Protein AF-A0A7V8CZA6-F1 (afdb_monomer)

Structure (mmCIF, N/CA/C/O backbone):
data_AF-A0A7V8CZA6-F1
#
_entry.id   AF-A0A7V8CZA6-F1
#
loop_
_atom_site.group_PDB
_atom_site.id
_atom_site.type_symbol
_atom_site.label_atom_id
_atom_site.label_alt_id
_atom_site.label_comp_id
_atom_site.label_asym_id
_atom_site.label_entity_id
_atom_site.label_seq_id
_atom_site.pdbx_PDB_ins_code
_atom_site.Cartn_x
_atom_site.Cartn_y
_atom_site.Cartn_z
_atom_site.occupancy
_atom_site.B_iso_or_equiv
_atom_site.auth_seq_id
_atom_site.auth_comp_id
_atom_site.auth_asym_id
_atom_site.auth_atom_id
_atom_site.pdbx_PDB_model_num
ATOM 1 N N . MET A 1 1 ? 28.000 14.988 -15.046 1.00 44.78 1 MET A N 1
ATOM 2 C CA . MET A 1 1 ? 27.519 13.789 -14.333 1.00 44.78 1 MET A CA 1
ATOM 3 C C . MET A 1 1 ? 26.247 13.359 -15.033 1.00 44.78 1 MET A C 1
ATOM 5 O O . MET A 1 1 ? 25.295 14.125 -15.026 1.00 44.78 1 MET A O 1
ATOM 9 N N . THR A 1 2 ? 26.276 12.245 -15.754 1.00 56.41 2 THR A N 1
ATOM 10 C CA . THR A 1 2 ? 25.091 11.660 -16.388 1.00 56.41 2 THR A CA 1
ATOM 11 C C . THR A 1 2 ? 24.245 11.008 -15.302 1.00 56.41 2 THR A C 1
ATOM 13 O O . THR A 1 2 ? 24.755 10.204 -14.525 1.00 56.41 2 THR A O 1
ATOM 16 N N . THR A 1 3 ? 22.977 11.395 -15.201 1.00 65.56 3 THR A N 1
ATOM 17 C CA . THR A 1 3 ? 22.015 10.687 -14.355 1.00 65.56 3 THR A CA 1
ATOM 18 C C . THR A 1 3 ? 21.882 9.259 -14.893 1.00 65.56 3 THR A C 1
ATOM 20 O O . THR A 1 3 ? 21.775 9.112 -16.114 1.00 65.56 3 THR A O 1
ATOM 23 N N . PRO A 1 4 ? 21.938 8.218 -14.044 1.00 77.19 4 PRO A N 1
ATOM 24 C CA . PRO A 1 4 ? 21.697 6.853 -14.495 1.00 77.19 4 PRO A CA 1
ATOM 25 C C . PRO A 1 4 ? 20.309 6.747 -15.136 1.00 77.19 4 PRO A C 1
ATOM 27 O O . PRO A 1 4 ? 19.374 7.440 -14.723 1.00 77.19 4 PRO A O 1
ATOM 30 N N . GLU A 1 5 ? 20.195 5.911 -16.168 1.00 86.69 5 GLU A N 1
ATOM 31 C CA . GLU A 1 5 ? 18.915 5.653 -16.827 1.00 86.69 5 GLU A CA 1
ATOM 32 C C . GLU A 1 5 ? 17.897 5.087 -15.822 1.00 86.69 5 GLU A C 1
ATOM 34 O O . GLU A 1 5 ? 18.272 4.327 -14.922 1.00 86.69 5 GLU A O 1
ATOM 39 N N . PRO A 1 6 ? 16.614 5.476 -15.928 1.00 92.38 6 PRO A N 1
ATOM 40 C CA . PRO A 1 6 ? 15.592 5.009 -15.005 1.00 92.38 6 PRO A CA 1
ATOM 41 C C . PRO A 1 6 ? 15.325 3.513 -15.207 1.00 92.38 6 PRO A C 1
ATOM 43 O O . PRO A 1 6 ? 15.125 3.058 -16.331 1.00 92.38 6 PRO A O 1
ATOM 46 N N . LEU A 1 7 ? 15.249 2.763 -14.108 1.00 97.25 7 LEU A N 1
ATOM 47 C CA . LEU A 1 7 ? 14.750 1.387 -14.116 1.00 97.25 7 LEU A CA 1
ATOM 48 C C . LEU A 1 7 ? 13.239 1.412 -14.366 1.00 97.25 7 LEU A C 1
ATOM 50 O O . LEU A 1 7 ? 12.529 2.194 -13.730 1.00 97.25 7 LEU A O 1
ATOM 54 N N . ILE A 1 8 ? 12.739 0.583 -15.282 1.00 98.25 8 ILE A N 1
ATOM 55 C CA . ILE A 1 8 ? 11.336 0.599 -15.716 1.00 98.25 8 ILE A CA 1
ATOM 56 C C . ILE A 1 8 ? 10.684 -0.736 -15.382 1.00 98.25 8 ILE A C 1
ATOM 58 O O . ILE A 1 8 ? 11.101 -1.768 -15.886 1.00 98.25 8 ILE A O 1
ATOM 62 N N . CYS A 1 9 ? 9.614 -0.709 -14.590 1.00 98.56 9 CYS A N 1
ATOM 63 C CA . CYS A 1 9 ? 8.867 -1.914 -14.252 1.00 98.56 9 CYS A CA 1
ATOM 64 C C . CYS A 1 9 ? 8.277 -2.556 -15.512 1.00 98.56 9 CYS A C 1
ATOM 66 O O . CYS A 1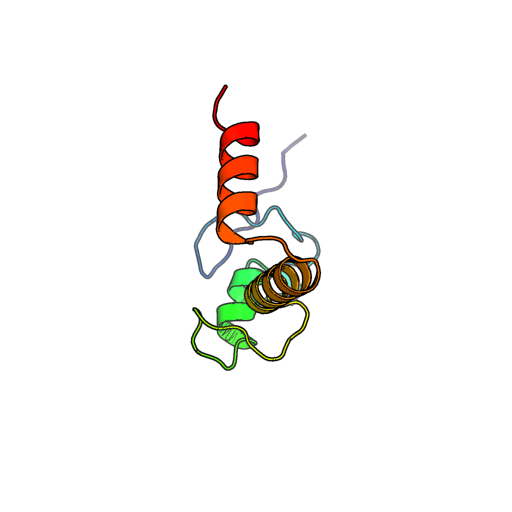 9 ? 7.464 -1.930 -16.197 1.00 98.56 9 CYS A O 1
ATOM 68 N N . VAL A 1 10 ? 8.614 -3.815 -15.786 1.00 98.31 10 VAL A N 1
ATOM 69 C CA . VAL A 1 10 ? 8.148 -4.520 -16.995 1.00 98.31 10 VAL A CA 1
ATOM 70 C C . VAL A 1 10 ? 6.646 -4.832 -16.979 1.00 98.31 10 VAL A C 1
ATOM 72 O O . VAL A 1 10 ? 6.070 -5.137 -18.018 1.00 98.31 10 VAL A O 1
ATOM 75 N N . ARG A 1 11 ? 5.983 -4.724 -15.816 1.00 97.62 11 ARG A N 1
ATOM 76 C CA . ARG A 1 11 ? 4.546 -5.006 -15.664 1.00 97.62 11 ARG A CA 1
ATOM 77 C C . ARG A 1 11 ? 3.647 -3.795 -15.897 1.00 97.62 11 ARG A C 1
ATOM 79 O O . ARG A 1 11 ? 2.610 -3.919 -16.549 1.00 97.62 11 ARG A O 1
ATOM 86 N N . CYS A 1 12 ? 4.002 -2.646 -15.319 1.00 98.00 12 CYS A N 1
ATOM 87 C CA . CYS A 1 12 ? 3.185 -1.425 -15.361 1.00 98.00 12 CYS A CA 1
ATOM 88 C C . CYS A 1 12 ? 3.812 -0.296 -16.197 1.00 98.00 12 CYS A C 1
ATOM 90 O O . CYS A 1 12 ? 3.181 0.743 -16.398 1.00 98.00 12 CYS A O 1
ATOM 92 N N . HIS A 1 13 ? 5.040 -0.494 -16.688 1.00 98.00 13 HIS A N 1
ATOM 93 C CA . HIS A 1 13 ? 5.806 0.451 -17.506 1.00 98.00 13 HIS A CA 1
ATOM 94 C C . HIS A 1 13 ? 6.089 1.805 -16.833 1.00 98.00 13 HIS A C 1
ATOM 96 O O . HIS A 1 13 ? 6.373 2.790 -17.511 1.00 98.00 13 HIS A O 1
ATOM 102 N N . GLN A 1 14 ? 6.021 1.867 -15.499 1.00 98.00 14 GLN A N 1
ATOM 103 C CA . GLN A 1 14 ? 6.375 3.055 -14.720 1.00 98.00 14 GLN A CA 1
ATOM 104 C C . GLN A 1 14 ? 7.779 2.923 -14.106 1.00 98.00 14 GLN A C 1
ATOM 106 O O . GLN A 1 14 ? 8.233 1.799 -13.861 1.00 98.00 14 GLN A O 1
ATOM 111 N N . PRO A 1 15 ? 8.465 4.043 -13.808 1.00 97.81 15 PRO A N 1
ATOM 112 C CA . PRO A 1 15 ? 9.783 4.005 -13.182 1.00 97.81 15 PRO A CA 1
ATOM 113 C C . PRO A 1 15 ? 9.778 3.310 -11.813 1.00 97.81 15 PRO A C 1
ATOM 115 O O . PRO A 1 15 ? 8.926 3.585 -10.963 1.00 97.81 15 PRO A O 1
ATOM 118 N N . VAL A 1 16 ? 10.759 2.442 -11.570 1.00 97.50 16 VAL A N 1
ATOM 119 C CA . VAL A 1 16 ? 11.024 1.838 -10.259 1.00 97.50 16 VAL A CA 1
ATOM 120 C C . VAL A 1 16 ? 11.935 2.771 -9.474 1.00 97.50 16 VAL A C 1
ATOM 122 O O . VAL A 1 16 ? 13.132 2.864 -9.728 1.00 97.50 16 VAL A O 1
ATOM 125 N N . THR A 1 17 ? 11.349 3.497 -8.525 1.00 96.06 17 THR A N 1
ATOM 126 C CA . THR A 1 17 ? 12.078 4.420 -7.643 1.00 96.06 17 THR A CA 1
ATOM 127 C C . THR A 1 17 ? 12.233 3.852 -6.236 1.00 96.06 17 THR A C 1
ATOM 129 O O . THR A 1 17 ? 13.310 3.921 -5.649 1.00 96.06 17 THR A O 1
ATOM 132 N N . ALA A 1 18 ? 11.172 3.250 -5.697 1.00 93.50 18 ALA A N 1
ATOM 133 C CA . ALA A 1 18 ? 11.214 2.530 -4.433 1.00 93.50 18 ALA A CA 1
ATOM 134 C C . ALA A 1 18 ? 11.855 1.149 -4.625 1.00 93.50 18 ALA A C 1
ATOM 136 O O . ALA A 1 18 ? 11.502 0.440 -5.567 1.00 93.50 18 ALA A O 1
ATOM 137 N N . LYS A 1 19 ? 12.759 0.763 -3.710 1.00 93.06 19 LYS A N 1
ATOM 138 C CA . LYS A 1 19 ? 13.472 -0.531 -3.734 1.00 93.06 19 LYS A CA 1
ATOM 139 C C . LYS A 1 19 ? 14.198 -0.803 -5.063 1.00 93.06 19 LYS A C 1
ATOM 141 O O . LYS A 1 19 ? 14.273 -1.939 -5.519 1.00 93.06 19 LYS A O 1
ATOM 146 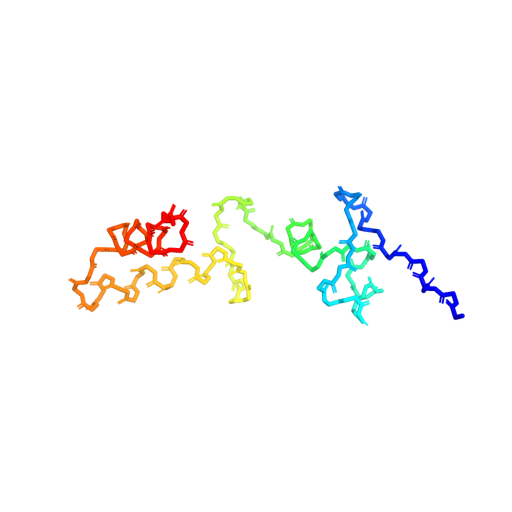N N . ALA A 1 20 ? 14.722 0.248 -5.699 1.00 95.38 20 ALA A N 1
ATOM 147 C CA . ALA A 1 20 ? 15.461 0.144 -6.960 1.00 95.38 20 ALA A CA 1
ATOM 148 C C . ALA A 1 20 ? 16.723 -0.737 -6.842 1.00 95.38 20 ALA A C 1
ATOM 150 O O . ALA A 1 20 ? 17.141 -1.358 -7.812 1.00 95.38 20 ALA A O 1
ATOM 151 N N . ASP A 1 21 ? 17.295 -0.842 -5.642 1.00 96.75 21 ASP A N 1
ATOM 152 C CA . ASP A 1 21 ? 18.394 -1.748 -5.295 1.00 96.75 21 ASP A CA 1
ATOM 153 C C . ASP A 1 21 ? 18.003 -3.237 -5.334 1.00 96.75 21 ASP A C 1
ATOM 155 O O . ASP A 1 21 ? 18.875 -4.100 -5.382 1.00 96.75 21 ASP A O 1
ATOM 159 N N . GLN A 1 22 ? 16.702 -3.541 -5.353 1.00 97.44 22 GLN A N 1
ATOM 160 C CA . GLN A 1 22 ? 16.140 -4.892 -5.412 1.00 97.44 22 GLN A CA 1
ATOM 161 C C . GLN A 1 22 ? 15.494 -5.199 -6.775 1.00 97.44 22 GLN A C 1
ATOM 163 O O . GLN A 1 22 ? 14.763 -6.174 -6.903 1.00 97.44 22 GLN A O 1
ATOM 168 N N . TYR A 1 23 ? 15.741 -4.381 -7.802 1.00 97.56 23 TYR A N 1
ATOM 169 C CA . TYR A 1 23 ? 15.084 -4.500 -9.109 1.00 97.56 23 TYR A CA 1
ATOM 170 C C . TYR A 1 23 ? 15.280 -5.869 -9.782 1.00 97.56 23 TYR A C 1
ATOM 172 O O . TYR A 1 23 ? 14.329 -6.427 -10.321 1.00 97.56 23 TYR A O 1
ATOM 180 N N . GLU A 1 24 ? 16.485 -6.437 -9.693 1.00 97.81 24 GLU A N 1
ATOM 181 C CA . GLU A 1 24 ? 16.784 -7.781 -10.213 1.00 97.81 24 GLU A CA 1
ATOM 182 C C . GLU A 1 24 ? 16.085 -8.891 -9.412 1.00 97.81 24 GLU A C 1
ATOM 184 O O . GLU A 1 24 ? 15.727 -9.920 -9.968 1.00 97.81 24 GLU A O 1
ATOM 189 N N . LEU A 1 25 ? 15.867 -8.688 -8.106 1.00 97.75 25 LEU A N 1
ATOM 190 C CA . LEU A 1 25 ? 15.193 -9.667 -7.246 1.00 97.75 25 LEU A CA 1
ATOM 191 C C . LEU A 1 25 ? 13.700 -9.785 -7.578 1.00 97.75 25 LEU A C 1
ATOM 193 O O . LEU A 1 25 ? 13.123 -10.853 -7.419 1.00 97.75 25 LEU A O 1
ATOM 197 N N . PHE A 1 26 ? 13.082 -8.690 -8.020 1.00 97.81 26 PHE A N 1
ATOM 198 C CA . PHE A 1 26 ? 11.651 -8.620 -8.313 1.00 97.81 26 PHE A CA 1
ATOM 199 C C . PHE A 1 26 ? 11.351 -8.730 -9.808 1.00 97.81 26 PHE A C 1
ATOM 201 O O . PHE A 1 26 ? 10.398 -8.117 -10.284 1.00 97.81 26 PHE A O 1
ATOM 208 N N . GLU A 1 27 ? 12.174 -9.476 -10.551 1.00 98.12 27 GLU A N 1
ATOM 209 C CA . GLU A 1 27 ? 11.967 -9.768 -11.978 1.00 98.12 27 GLU A CA 1
ATOM 210 C C . GLU A 1 27 ? 11.741 -8.499 -12.813 1.00 98.12 27 GLU A C 1
ATOM 212 O O . GLU A 1 27 ? 10.837 -8.416 -13.647 1.00 98.12 27 GLU A O 1
ATOM 217 N N . HIS A 1 28 ? 12.541 -7.462 -12.536 1.00 98.12 28 HIS A N 1
ATOM 218 C CA . HIS A 1 28 ? 12.449 -6.154 -13.186 1.00 98.12 28 HIS A CA 1
ATOM 219 C C . HIS A 1 28 ? 11.098 -5.449 -12.978 1.00 98.12 28 HIS A C 1
ATOM 221 O O . HIS A 1 28 ? 10.647 -4.671 -13.822 1.00 98.12 28 HIS A O 1
ATOM 227 N N . MET A 1 29 ? 10.437 -5.686 -11.845 1.00 98.50 29 MET A N 1
ATOM 228 C CA . MET A 1 29 ? 9.175 -5.050 -11.466 1.00 98.50 29 MET A CA 1
ATOM 229 C C . MET A 1 29 ? 9.310 -4.202 -10.194 1.00 98.50 29 MET A C 1
ATOM 231 O O . MET A 1 29 ? 10.283 -4.283 -9.444 1.00 98.50 29 MET A O 1
ATOM 235 N N . HIS A 1 30 ? 8.298 -3.379 -9.906 1.00 98.44 30 HIS A N 1
ATOM 236 C CA . HIS A 1 30 ? 8.086 -2.915 -8.532 1.00 98.44 30 HIS A CA 1
ATOM 237 C C . HIS A 1 30 ? 7.818 -4.122 -7.633 1.00 98.44 30 HIS A C 1
ATOM 239 O O . HIS A 1 30 ? 7.100 -5.025 -8.054 1.00 98.44 30 HIS A O 1
ATOM 245 N N . TRP A 1 31 ? 8.266 -4.083 -6.373 1.00 97.31 31 TRP A N 1
ATOM 246 C CA . TRP A 1 31 ? 7.921 -5.120 -5.390 1.00 97.31 31 TRP A CA 1
ATOM 247 C C . TRP A 1 31 ? 6.410 -5.405 -5.346 1.00 97.31 31 TRP A C 1
ATOM 249 O O . TRP A 1 31 ? 6.016 -6.559 -5.364 1.00 97.31 31 TRP A O 1
ATOM 259 N N . LEU A 1 32 ? 5.556 -4.372 -5.373 1.00 97.44 32 LEU A N 1
ATOM 260 C CA . LEU A 1 32 ? 4.101 -4.570 -5.360 1.00 97.44 32 LEU A CA 1
ATOM 261 C C . LEU A 1 32 ? 3.583 -5.250 -6.638 1.00 97.44 32 LEU A C 1
ATOM 263 O O . LEU A 1 32 ? 2.701 -6.096 -6.564 1.00 97.44 32 LEU A O 1
ATOM 267 N N . CYS A 1 33 ? 4.124 -4.894 -7.807 1.00 98.00 33 CYS A N 1
ATOM 268 C CA . CYS A 1 33 ? 3.756 -5.553 -9.061 1.00 98.00 33 CYS A CA 1
ATOM 269 C C . CYS A 1 33 ? 4.184 -7.021 -9.053 1.00 98.00 33 CYS A C 1
ATOM 271 O O . CYS A 1 33 ? 3.395 -7.873 -9.436 1.00 98.00 33 CYS A O 1
ATOM 273 N N . PHE A 1 34 ? 5.401 -7.301 -8.584 1.00 97.88 34 PHE A N 1
ATOM 274 C CA . PHE A 1 34 ? 5.900 -8.660 -8.416 1.00 97.88 34 PHE A CA 1
ATOM 275 C C . PHE A 1 34 ? 5.036 -9.455 -7.433 1.00 97.88 34 PHE A C 1
ATOM 277 O O . PHE A 1 34 ? 4.602 -10.556 -7.755 1.00 97.88 34 PHE A O 1
ATOM 284 N N . HIS A 1 35 ? 4.723 -8.867 -6.276 1.00 97.44 35 HIS A N 1
ATOM 285 C CA . HIS A 1 35 ? 3.880 -9.486 -5.263 1.00 97.44 35 HIS A CA 1
ATOM 286 C C . HIS A 1 35 ? 2.525 -9.884 -5.852 1.00 97.44 35 HIS A C 1
ATOM 288 O O . HIS A 1 35 ? 2.151 -11.047 -5.783 1.00 97.44 35 HIS A O 1
ATOM 294 N N . LEU A 1 36 ? 1.825 -8.949 -6.503 1.00 97.12 36 LEU A N 1
ATOM 295 C CA . LEU A 1 36 ? 0.516 -9.210 -7.110 1.00 97.12 36 LEU A CA 1
ATOM 296 C C . LEU A 1 36 ? 0.566 -10.234 -8.252 1.00 97.12 36 LEU A C 1
ATOM 298 O O . LEU A 1 36 ? -0.381 -10.994 -8.421 1.00 97.12 36 LEU A O 1
ATOM 302 N N . GLU A 1 37 ? 1.640 -10.249 -9.042 1.00 96.50 37 GLU A N 1
ATOM 303 C CA . GLU A 1 37 ? 1.764 -11.149 -10.193 1.00 96.50 37 GLU A CA 1
ATOM 304 C C . GLU A 1 37 ? 2.164 -12.576 -9.787 1.00 96.50 37 GLU A C 1
ATOM 306 O O . GLU A 1 37 ? 1.684 -13.537 -10.384 1.00 96.50 37 GLU A O 1
ATOM 311 N N . PHE A 1 38 ? 3.035 -12.730 -8.784 1.00 95.88 38 PHE A N 1
ATOM 312 C CA . PHE A 1 38 ? 3.680 -14.016 -8.493 1.00 95.88 38 PHE A CA 1
ATOM 313 C C . PHE A 1 38 ? 3.450 -14.552 -7.078 1.00 95.88 38 PHE A C 1
ATOM 315 O O . PHE A 1 38 ? 3.434 -15.769 -6.892 1.00 95.88 38 PHE A O 1
ATOM 322 N N . GLU A 1 39 ? 3.282 -13.689 -6.076 1.00 95.25 39 GLU A N 1
ATOM 323 C CA . GLU A 1 39 ? 3.180 -14.103 -4.666 1.00 95.25 39 GLU A CA 1
ATOM 324 C C . GLU A 1 39 ? 1.734 -14.090 -4.148 1.00 95.25 39 GLU A C 1
ATOM 326 O O . GLU A 1 39 ? 1.395 -14.803 -3.202 1.00 95.25 39 GLU A O 1
ATOM 331 N N . HIS A 1 40 ? 0.866 -13.289 -4.761 1.00 96.25 40 HIS A N 1
ATOM 332 C CA . HIS A 1 40 ? -0.475 -13.016 -4.273 1.00 96.25 40 HIS A CA 1
ATOM 333 C C . HIS A 1 40 ? -1.461 -14.118 -4.683 1.00 96.25 40 HIS A C 1
ATOM 335 O O . HIS A 1 40 ? -2.115 -14.056 -5.720 1.00 96.25 40 HIS A O 1
ATOM 341 N N . GLN A 1 41 ? -1.570 -15.153 -3.847 1.00 90.12 41 GLN A N 1
ATOM 342 C CA . GLN A 1 41 ? -2.424 -16.330 -4.078 1.00 90.12 41 GLN A CA 1
ATOM 343 C C . GLN A 1 41 ? -3.900 -16.133 -3.666 1.00 90.12 41 GLN A C 1
ATOM 345 O O . GLN A 1 41 ? -4.575 -17.092 -3.292 1.00 90.12 41 GLN A O 1
ATOM 350 N N . ALA A 1 42 ? -4.402 -14.901 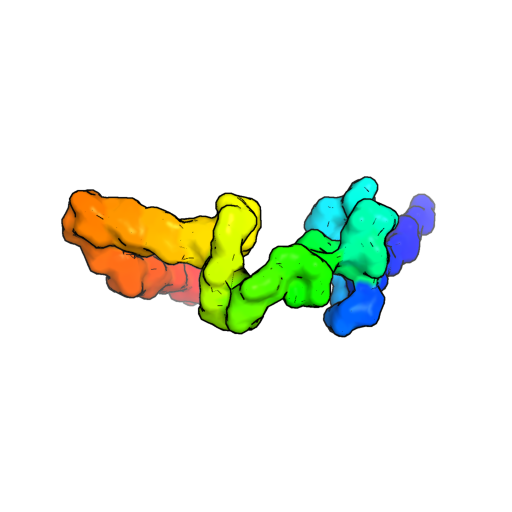-3.727 1.00 92.00 42 ALA A N 1
ATOM 351 C CA . ALA A 1 42 ? -5.786 -14.532 -3.436 1.00 92.00 42 ALA A CA 1
ATOM 352 C C . ALA A 1 42 ? -6.362 -13.685 -4.585 1.00 92.00 42 ALA A C 1
ATOM 354 O O . ALA A 1 42 ? -5.669 -13.391 -5.561 1.00 92.00 42 ALA A O 1
ATOM 355 N N . ASP A 1 43 ? -7.640 -13.311 -4.485 1.00 95.06 43 ASP A N 1
ATOM 356 C CA . ASP A 1 43 ? -8.173 -12.232 -5.321 1.00 95.06 43 ASP A CA 1
ATOM 357 C C . ASP A 1 43 ? -7.307 -10.973 -5.095 1.00 95.06 43 ASP A C 1
ATOM 359 O O . ASP A 1 43 ? -7.125 -10.613 -3.934 1.00 95.06 43 ASP A O 1
ATOM 363 N N . PRO A 1 44 ? -6.768 -10.314 -6.142 1.00 94.44 44 PRO A N 1
ATOM 364 C CA . PRO A 1 44 ? -5.896 -9.147 -5.994 1.00 94.44 44 PRO A CA 1
ATOM 365 C C . PRO A 1 44 ? -6.483 -7.981 -5.193 1.00 94.44 44 PRO A C 1
ATOM 367 O O . PRO A 1 44 ? -5.710 -7.127 -4.761 1.00 94.44 44 PRO A O 1
ATOM 370 N N . ASP A 1 45 ? -7.806 -7.926 -5.016 1.00 95.31 45 ASP A N 1
ATOM 371 C CA . ASP A 1 45 ? -8.508 -6.918 -4.214 1.00 95.31 45 ASP A CA 1
ATOM 372 C C . ASP A 1 45 ? -8.768 -7.377 -2.758 1.00 95.31 45 ASP A C 1
ATOM 374 O O . ASP A 1 45 ? -9.416 -6.673 -1.980 1.00 95.31 45 ASP A O 1
ATOM 378 N N . VAL A 1 46 ? -8.267 -8.551 -2.363 1.00 95.06 46 VAL A N 1
ATOM 379 C CA . VAL A 1 46 ? -8.425 -9.168 -1.036 1.00 95.06 46 VAL A CA 1
ATOM 380 C C . VAL A 1 46 ? -7.037 -9.456 -0.445 1.00 95.06 46 VAL A C 1
ATOM 382 O O . VAL A 1 46 ? -6.097 -9.743 -1.179 1.00 95.06 46 VAL A O 1
ATOM 385 N N . PRO A 1 47 ? -6.835 -9.382 0.880 1.00 95.88 47 PRO A N 1
ATOM 386 C CA . PRO A 1 47 ? -5.556 -9.765 1.467 1.00 95.88 47 PRO A CA 1
ATOM 387 C C . PRO A 1 47 ? -5.198 -11.232 1.242 1.00 95.88 47 PRO A C 1
ATOM 389 O O . PRO A 1 47 ? -6.033 -12.127 1.351 1.00 95.88 47 PRO A O 1
ATOM 392 N N . CYS A 1 48 ? -3.910 -11.465 0.987 1.00 95.56 48 CYS A N 1
ATOM 393 C CA . CYS A 1 48 ? -3.303 -12.784 1.095 1.00 95.56 48 CYS A CA 1
ATOM 394 C C . CYS A 1 48 ? -2.682 -12.982 2.489 1.00 95.56 48 CYS A C 1
ATOM 396 O O . CYS A 1 48 ? -2.619 -12.055 3.299 1.00 95.56 48 CYS A O 1
ATOM 398 N N . ASP A 1 49 ? -2.184 -14.189 2.757 1.00 91.12 49 ASP A N 1
ATOM 399 C CA . ASP A 1 49 ? -1.593 -14.553 4.052 1.00 91.12 49 ASP A CA 1
ATOM 400 C C . ASP A 1 49 ? -0.174 -13.991 4.280 1.00 91.12 49 ASP A C 1
ATOM 402 O O . ASP A 1 49 ? 0.421 -14.238 5.331 1.00 91.12 49 ASP A O 1
ATOM 406 N N . ASP A 1 50 ? 0.395 -13.245 3.324 1.00 94.00 50 ASP A N 1
ATOM 407 C CA . ASP A 1 50 ? 1.681 -12.568 3.517 1.00 94.00 50 ASP A CA 1
ATOM 408 C C . ASP A 1 50 ? 1.489 -11.325 4.405 1.00 94.00 50 ASP A C 1
ATOM 410 O O . ASP A 1 50 ? 0.816 -10.378 3.986 1.00 94.00 50 ASP A O 1
ATOM 414 N N . PRO A 1 51 ? 2.118 -11.252 5.595 1.00 91.56 51 PRO A N 1
ATOM 415 C CA . PRO A 1 51 ? 2.007 -10.085 6.466 1.00 91.56 51 PRO A CA 1
ATOM 416 C C . PRO A 1 51 ? 2.527 -8.797 5.824 1.00 91.56 51 PRO A C 1
ATOM 418 O O . PRO A 1 51 ? 2.163 -7.714 6.260 1.00 91.56 51 PRO A O 1
ATOM 421 N N . SER A 1 52 ? 3.384 -8.897 4.806 1.00 92.44 52 SER A N 1
ATOM 422 C CA . SER A 1 52 ? 3.896 -7.752 4.053 1.00 92.44 52 SER A CA 1
ATOM 423 C C . SER A 1 52 ? 2.880 -7.213 3.044 1.00 92.44 52 SER A C 1
ATOM 425 O O . SER A 1 52 ? 3.075 -6.106 2.539 1.00 92.44 52 SER A O 1
ATOM 427 N N . CYS A 1 53 ? 1.811 -7.960 2.739 1.00 96.38 53 CYS A N 1
ATOM 428 C CA . CYS A 1 53 ? 0.778 -7.560 1.792 1.00 96.38 53 CYS A CA 1
ATOM 429 C C . CYS A 1 53 ? 0.133 -6.230 2.232 1.00 96.38 53 CYS A C 1
ATOM 431 O O . CYS A 1 53 ? -0.329 -6.115 3.373 1.00 96.38 53 CYS A O 1
ATOM 433 N N . PRO A 1 54 ? 0.042 -5.209 1.356 1.00 96.00 54 PRO A N 1
ATOM 434 C CA . PRO A 1 54 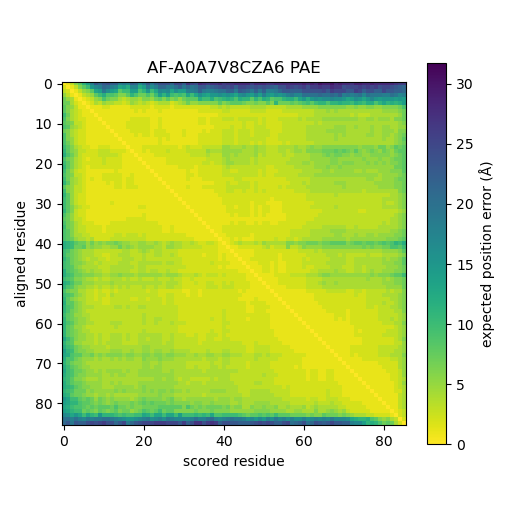? -0.559 -3.929 1.732 1.00 96.00 54 PRO A CA 1
ATOM 435 C C . PRO A 1 54 ? -2.014 -4.060 2.187 1.00 96.00 54 PRO A C 1
ATOM 437 O O . PRO A 1 54 ? -2.436 -3.356 3.104 1.00 96.00 54 PRO A O 1
ATOM 440 N N . TRP A 1 55 ? -2.760 -4.986 1.585 1.00 95.88 55 TRP A N 1
ATOM 441 C CA . TRP A 1 55 ? -4.145 -5.272 1.952 1.00 95.88 55 TRP A CA 1
ATOM 442 C C . TRP A 1 55 ? -4.238 -5.862 3.357 1.00 95.88 55 TRP A C 1
ATOM 444 O O . TRP A 1 55 ? -5.077 -5.431 4.145 1.00 95.88 55 TRP A O 1
ATOM 454 N N . TRP A 1 56 ? -3.315 -6.763 3.712 1.00 95.62 56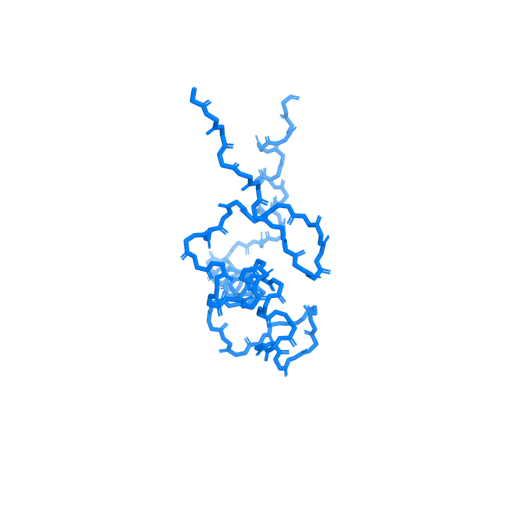 TRP A N 1
ATOM 455 C CA . TRP A 1 56 ? -3.261 -7.359 5.046 1.00 95.62 56 TRP A CA 1
ATOM 456 C C . TRP A 1 56 ? -2.981 -6.298 6.115 1.00 95.62 56 TRP A C 1
ATOM 458 O O .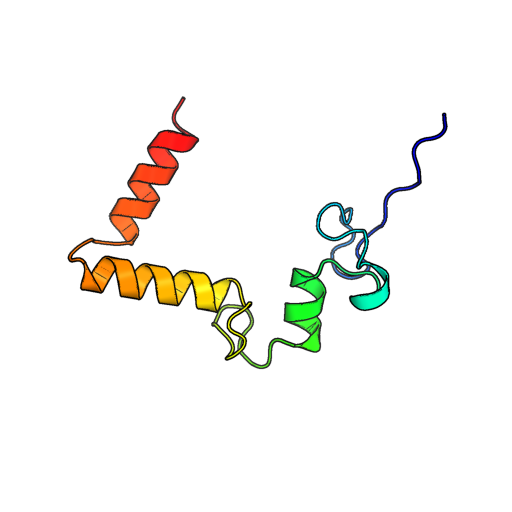 TRP A 1 56 ? -3.623 -6.267 7.169 1.00 95.62 56 TRP A O 1
ATOM 468 N N . HIS A 1 57 ? -2.056 -5.377 5.827 1.00 95.94 57 HIS A N 1
ATOM 469 C CA . HIS A 1 57 ? -1.783 -4.242 6.704 1.00 95.94 57 HIS A CA 1
ATOM 470 C C . HIS A 1 57 ? -3.012 -3.350 6.903 1.00 95.94 57 H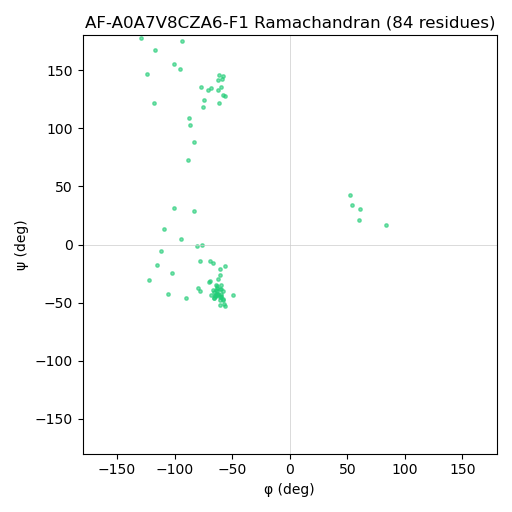IS A C 1
ATOM 472 O O . HIS A 1 57 ? -3.287 -2.963 8.040 1.00 95.94 57 HIS A O 1
ATOM 478 N N . ILE A 1 58 ? -3.743 -3.021 5.831 1.00 95.69 58 ILE A N 1
ATOM 479 C CA . ILE A 1 58 ? -4.952 -2.189 5.918 1.00 95.69 58 ILE A CA 1
ATOM 480 C C . ILE A 1 58 ? 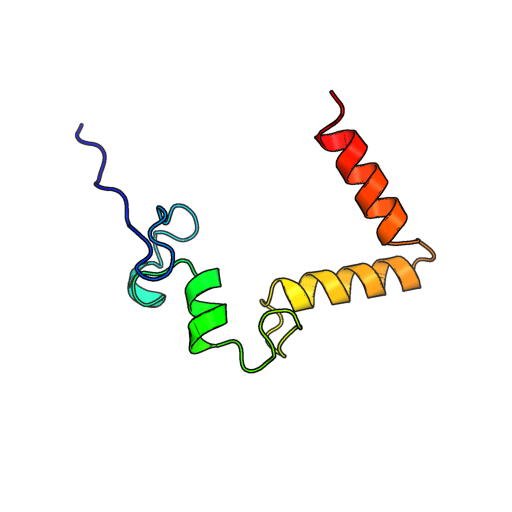-5.998 -2.871 6.803 1.00 95.69 58 ILE A C 1
ATOM 482 O O . ILE A 1 58 ? -6.421 -2.272 7.792 1.00 95.69 58 ILE A O 1
ATOM 486 N N . GLU A 1 59 ? -6.334 -4.134 6.531 1.00 95.31 59 GLU A N 1
ATOM 487 C CA . GLU A 1 59 ? -7.340 -4.866 7.312 1.00 95.31 59 GLU A CA 1
ATOM 488 C C . GLU A 1 59 ? -6.943 -4.957 8.795 1.00 95.31 59 GLU A C 1
ATOM 490 O O . GLU A 1 59 ? -7.746 -4.706 9.699 1.00 95.31 59 GLU A O 1
ATOM 495 N N . THR A 1 60 ? -5.667 -5.240 9.069 1.00 95.69 60 THR A N 1
ATOM 496 C CA . THR A 1 60 ? -5.152 -5.351 10.440 1.00 95.69 60 THR A CA 1
ATOM 497 C C . THR A 1 60 ? -5.232 -4.021 11.191 1.00 95.69 60 THR A C 1
ATOM 499 O O . THR A 1 60 ? -5.566 -3.995 12.383 1.00 95.69 60 THR A O 1
ATOM 502 N N . LEU A 1 61 ? -4.946 -2.904 10.518 1.00 96.44 61 LEU A N 1
ATOM 503 C CA . LEU A 1 61 ? -5.045 -1.566 11.099 1.00 96.44 61 LEU A CA 1
ATOM 504 C C . LEU A 1 61 ? -6.501 -1.177 11.373 1.00 96.44 61 LEU A C 1
ATOM 506 O O . LEU A 1 61 ? -6.797 -0.679 12.461 1.00 96.44 61 LEU A O 1
ATOM 510 N N . GLU A 1 62 ? -7.420 -1.450 10.449 1.00 97.06 62 GLU A N 1
ATOM 511 C CA . GLU A 1 62 ? -8.853 -1.194 10.641 1.00 97.06 62 GLU A CA 1
ATOM 512 C C . GLU A 1 62 ? -9.424 -2.015 11.806 1.00 97.06 62 GLU A C 1
ATOM 514 O O . GLU A 1 62 ? -10.130 -1.484 12.674 1.00 97.06 62 GLU A O 1
ATOM 519 N N . ALA A 1 63 ? -9.043 -3.291 11.901 1.00 96.94 63 ALA A N 1
ATOM 520 C CA . ALA A 1 63 ? -9.406 -4.150 13.021 1.00 96.94 63 ALA A CA 1
ATOM 521 C C . ALA A 1 63 ? -8.825 -3.639 14.353 1.00 96.94 63 ALA A C 1
ATOM 523 O O . ALA A 1 63 ? -9.473 -3.713 15.401 1.00 96.94 63 ALA A O 1
ATOM 524 N N . ALA A 1 64 ? -7.600 -3.104 14.351 1.00 98.00 64 ALA A N 1
ATOM 525 C CA . ALA A 1 64 ? -7.002 -2.496 15.537 1.00 98.00 64 ALA A CA 1
ATOM 526 C C . ALA A 1 64 ? -7.744 -1.223 15.973 1.00 98.00 64 ALA A C 1
ATOM 528 O O . ALA A 1 64 ? -8.078 -1.099 17.151 1.00 98.00 64 ALA A O 1
ATOM 529 N N . LEU A 1 65 ? -8.060 -0.320 15.043 1.00 98.25 65 LEU A N 1
ATOM 530 C CA . LEU A 1 65 ? -8.820 0.904 15.318 1.00 98.25 65 LEU A CA 1
ATOM 531 C C . LEU A 1 65 ? -10.209 0.594 15.884 1.00 98.25 65 LEU A C 1
ATOM 533 O O . LEU A 1 65 ? -10.604 1.170 16.898 1.00 98.25 65 LEU A O 1
ATOM 537 N N . THR A 1 66 ? -10.897 -0.383 15.295 1.00 98.25 66 THR A N 1
ATOM 538 C CA . THR A 1 66 ? -12.206 -0.840 15.773 1.00 98.25 66 THR A CA 1
ATOM 539 C C . THR A 1 66 ? -12.125 -1.359 17.210 1.00 98.25 66 THR A C 1
ATOM 541 O O . THR A 1 66 ? -12.930 -0.974 18.057 1.00 98.25 66 THR A O 1
ATOM 544 N N . ARG A 1 67 ? -11.113 -2.180 17.537 1.00 98.38 67 ARG A N 1
ATOM 545 C CA . ARG A 1 67 ? -10.891 -2.674 18.913 1.00 98.38 67 ARG A CA 1
ATOM 546 C C . ARG A 1 67 ? -10.605 -1.558 19.916 1.00 98.38 67 ARG A C 1
ATOM 548 O O . ARG A 1 67 ? -10.927 -1.708 21.091 1.00 98.38 67 ARG A O 1
ATOM 555 N N . LEU A 1 68 ? -10.008 -0.458 19.464 1.00 98.31 68 LEU A N 1
ATOM 556 C CA . LEU A 1 68 ? -9.764 0.735 20.274 1.00 98.31 68 LEU A CA 1
ATOM 557 C C . LEU A 1 68 ? -11.005 1.639 20.405 1.00 98.31 68 LEU A C 1
ATOM 559 O O . LEU A 1 68 ? -10.949 2.641 21.111 1.00 98.31 68 LEU A O 1
ATOM 563 N N . GLY A 1 69 ? -12.130 1.284 19.774 1.00 98.31 69 GLY A N 1
ATOM 564 C CA . GLY A 1 69 ? -13.379 2.044 19.830 1.00 98.31 69 GLY A CA 1
ATOM 565 C C . GLY A 1 69 ? -13.455 3.199 18.829 1.00 98.31 69 GLY A C 1
ATOM 566 O O . GLY A 1 69 ? -14.286 4.091 18.992 1.00 98.31 69 GLY A O 1
ATOM 567 N N . HIS A 1 70 ? -12.596 3.200 17.810 1.00 98.38 70 HIS A N 1
ATOM 568 C CA . HIS A 1 70 ? -12.644 4.168 16.719 1.00 98.38 70 HIS A CA 1
ATOM 569 C C . HIS A 1 70 ? -13.412 3.611 15.517 1.00 98.38 70 HIS A C 1
ATOM 571 O O . HIS A 1 70 ? -13.413 2.407 15.279 1.00 98.38 70 HIS A O 1
ATOM 577 N N . ASP A 1 71 ? -14.027 4.506 14.744 1.00 98.06 71 ASP A N 1
ATOM 578 C CA . ASP A 1 71 ? -14.556 4.218 13.409 1.00 98.06 71 ASP A CA 1
ATOM 579 C C . ASP A 1 71 ? -13.429 4.439 12.381 1.00 98.06 71 ASP A C 1
ATOM 581 O O . ASP A 1 71 ? -13.041 5.595 12.163 1.00 98.06 71 ASP A O 1
ATOM 585 N N . PRO A 1 72 ? -12.871 3.377 11.766 1.00 97.75 72 PRO A N 1
ATOM 586 C CA . PRO A 1 72 ? -11.749 3.510 10.842 1.00 97.75 72 PRO A CA 1
ATOM 587 C C . PRO A 1 72 ? -12.064 4.399 9.637 1.00 97.75 72 PRO A C 1
ATOM 589 O O . PRO A 1 72 ? -11.220 5.203 9.242 1.00 97.75 72 PRO A O 1
ATOM 592 N N . ALA A 1 73 ? -13.283 4.321 9.093 1.00 96.25 73 ALA A N 1
ATOM 593 C CA . ALA A 1 73 ? -13.669 5.087 7.912 1.00 96.25 73 ALA A CA 1
ATOM 594 C C . ALA A 1 73 ? -13.652 6.590 8.211 1.00 96.25 73 ALA A C 1
ATOM 596 O O . ALA A 1 73 ? -13.076 7.377 7.457 1.00 96.25 73 ALA A O 1
ATOM 597 N N . ARG A 1 74 ? -14.202 6.978 9.368 1.00 97.56 74 ARG A N 1
ATOM 598 C CA . ARG A 1 74 ? -14.175 8.370 9.831 1.00 97.56 74 ARG A CA 1
ATOM 599 C C . ARG A 1 74 ? -12.750 8.868 10.080 1.00 97.56 74 ARG A C 1
ATOM 601 O O . ARG A 1 74 ? -12.444 10.012 9.758 1.00 97.56 74 ARG A O 1
ATOM 608 N N . ILE A 1 75 ? -11.879 8.032 10.648 1.00 97.19 75 ILE A N 1
ATOM 609 C CA . ILE A 1 75 ? -10.471 8.391 10.883 1.00 97.19 75 ILE A CA 1
ATOM 610 C C . ILE A 1 75 ? -9.739 8.631 9.556 1.00 97.19 75 ILE A C 1
ATOM 612 O O . ILE A 1 75 ? -9.020 9.621 9.426 1.00 97.19 75 ILE A O 1
ATOM 616 N N . VAL A 1 76 ? -9.937 7.762 8.560 1.00 94.94 76 VAL A N 1
ATOM 617 C CA . VAL A 1 76 ? -9.333 7.920 7.226 1.00 94.94 76 VAL A CA 1
ATOM 618 C C . VAL A 1 76 ? -9.842 9.184 6.536 1.00 94.94 76 VAL A C 1
ATOM 620 O O . VAL A 1 76 ? -9.037 9.930 5.977 1.00 94.94 76 VAL A O 1
ATOM 623 N N . GLU A 1 77 ? -11.147 9.463 6.609 1.00 95.50 77 GLU A N 1
ATOM 624 C CA . GLU A 1 77 ? -11.735 10.695 6.075 1.00 95.50 77 GLU A CA 1
ATOM 625 C C . GLU A 1 77 ? -11.083 11.934 6.703 1.00 95.50 77 GLU A C 1
ATOM 627 O O . GLU A 1 77 ? -10.573 12.790 5.982 1.00 95.50 77 GLU A O 1
ATOM 632 N N . GLN A 1 78 ? -11.004 11.996 8.035 1.00 96.06 78 GLN A N 1
ATOM 633 C CA . GLN A 1 78 ? -10.361 13.103 8.750 1.00 96.06 78 GLN A CA 1
ATOM 634 C C . GLN A 1 78 ? -8.892 13.282 8.340 1.00 96.06 78 GLN A C 1
ATOM 636 O O . GLN A 1 78 ? -8.474 14.391 8.010 1.00 96.06 78 GLN A O 1
ATOM 641 N N . ALA A 1 79 ? -8.118 12.194 8.280 1.00 94.38 79 ALA A N 1
ATOM 642 C CA . ALA A 1 79 ? -6.717 12.241 7.864 1.00 94.38 79 ALA A CA 1
ATOM 643 C C . ALA A 1 79 ? -6.551 12.713 6.406 1.00 94.38 79 ALA A C 1
ATOM 645 O O . ALA A 1 79 ? -5.597 13.425 6.075 1.00 94.38 79 ALA A O 1
ATOM 646 N N . PHE A 1 80 ? -7.477 12.336 5.518 1.00 94.44 80 PHE A N 1
ATOM 647 C CA . PHE A 1 80 ? -7.497 12.816 4.139 1.00 94.44 80 PHE A CA 1
ATOM 648 C C . PHE A 1 80 ? -7.771 14.323 4.076 1.00 94.44 80 PHE A C 1
ATOM 650 O O . PHE A 1 80 ? -7.059 15.044 3.371 1.00 94.44 80 PHE A O 1
ATOM 657 N N . GLU A 1 81 ? -8.759 14.812 4.831 1.00 95.25 81 GLU A N 1
ATOM 658 C CA . GLU A 1 81 ? -9.054 16.242 4.931 1.00 95.25 81 GLU A CA 1
ATOM 659 C C . GLU A 1 81 ? -7.836 17.032 5.423 1.00 95.25 81 GLU A C 1
ATOM 661 O O . GLU A 1 81 ? -7.448 18.007 4.787 1.00 95.25 81 GLU A O 1
ATOM 666 N N . GLU A 1 82 ? -7.174 16.577 6.487 1.00 94.75 82 GLU A N 1
ATOM 667 C CA . GLU A 1 82 ? -5.972 17.222 7.030 1.00 94.75 82 GLU A CA 1
ATOM 668 C C . GLU A 1 82 ? -4.816 17.280 6.021 1.00 94.75 82 GLU A C 1
ATOM 670 O O . GLU A 1 82 ? -4.083 18.270 5.951 1.00 94.75 82 GLU A O 1
ATOM 675 N N . ARG A 1 83 ? -4.639 16.220 5.222 1.00 94.25 83 ARG A N 1
ATOM 676 C CA . ARG A 1 83 ? -3.534 16.122 4.262 1.00 94.25 83 ARG A CA 1
ATOM 677 C C . ARG A 1 83 ? -3.764 16.934 2.989 1.00 94.25 83 ARG A C 1
ATOM 679 O O . ARG A 1 83 ? -2.805 17.501 2.461 1.00 94.25 83 ARG A O 1
ATOM 686 N N . TYR A 1 84 ? -4.988 16.939 2.464 1.00 90.12 84 TYR A N 1
ATOM 687 C CA . TYR A 1 84 ? -5.279 17.426 1.110 1.00 90.12 84 TYR A CA 1
ATOM 688 C C . TYR A 1 84 ? -6.168 18.667 1.056 1.00 90.12 84 TYR A C 1
ATOM 690 O O . TYR A 1 84 ? -6.171 19.353 0.034 1.00 90.12 84 TYR A O 1
ATOM 698 N N . ARG A 1 85 ? -6.887 19.003 2.129 1.00 70.56 85 ARG A N 1
ATOM 699 C CA . ARG A 1 85 ? -7.678 20.233 2.215 1.00 70.56 85 ARG A CA 1
ATOM 700 C C . ARG A 1 85 ? -6.778 21.361 2.753 1.00 70.56 85 ARG A C 1
ATOM 702 O O . ARG A 1 85 ? -6.875 21.754 3.911 1.00 70.56 85 ARG A O 1
ATOM 709 N N . ARG A 1 86 ? -5.857 21.835 1.903 1.00 58.06 86 ARG A N 1
ATOM 710 C CA . ARG A 1 86 ? -5.228 23.163 2.037 1.00 58.06 86 ARG A CA 1
ATOM 711 C C . ARG A 1 86 ? -6.101 24.223 1.385 1.00 58.06 86 ARG A C 1
ATOM 713 O O . ARG A 1 86 ? -6.618 23.938 0.284 1.00 58.06 86 ARG A O 1
#

Foldseek 3Di:
DDDDDFQAAPQPRHGDPPPPVCCVVLVSHHPLSSCLPPVQPDDSCADDPPCPHPNVVVVVVCVVCVVVVHRVVVVVVVVCCVVPVD

Solvent-accessible surface area (backbone atoms only — not comparable to full-atom values): 5227 Å² total; per-residue (Å²): 134,83,78,78,82,79,50,56,12,77,84,80,72,43,73,38,72,70,67,51,94,44,26,80,80,30,76,42,24,35,63,67,57,34,36,60,73,75,67,46,88,43,60,91,94,48,56,43,93,48,80,83,35,67,52,32,48,51,55,53,50,41,54,50,35,42,75,73,73,41,60,47,70,61,50,52,51,51,54,47,44,71,73,67,66,122

Radius of gyration: 17.14 Å; Cα contacts (8 Å, |Δi|>4): 69; chains: 1; bounding box: 42×40×38 Å

Mean predicted aligned error: 4.43 Å

Sequence (86 aa):
MTTPEPLICVRCHQPVTAKADQYELFEHMHWLCFHLEFEHQADPDVPCDDPSCPWWHIETLEAALTRLGHDPARIVEQAFEE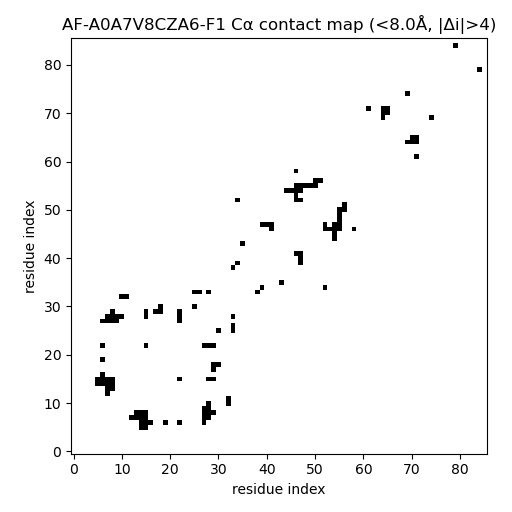RYRR

pLDDT: mean 93.72, std 9.36, range [44.78, 98.56]

Secondary structure (DSSP, 8-state):
-PPPPPPB-TTT-SB--TTGGGTTTTTTS-HHHHIIIII--S-TTS--S-TT-HHHHHHHHHHHHHHTT--HHHHHHHHHHHHH--

Nearest PDB structures (foldseek):
  7qiz-assembly1_BA  TM=5.764E-01  e=8.902E+00  Solanum lycopersicum